Protein AF-A0A9E4WRP4-F1 (afdb_monomer_lite)

Sequence (72 aa):
TVTDIVGDSDSLLEPGELKVITIDTTTGGDITPDPSLEPNERFTIEVQTPVGATLDITRTLPPELRSVMQLH

Structure (mmCIF, N/CA/C/O backbone):
data_AF-A0A9E4WRP4-F1
#
_entry.id   AF-A0A9E4WRP4-F1
#
loop_
_atom_site.group_PDB
_atom_site.id
_atom_site.type_symbol
_atom_site.label_atom_id
_atom_site.label_alt_id
_atom_site.label_comp_id
_atom_site.label_asym_id
_atom_site.label_entity_id
_atom_site.label_seq_id
_atom_site.pdbx_PDB_ins_code
_atom_site.Cartn_x
_atom_site.Cartn_y
_atom_site.Cartn_z
_atom_site.occupancy
_atom_site.B_iso_or_equiv
_atom_site.auth_seq_id
_atom_site.auth_comp_id
_atom_site.auth_asym_id
_atom_site.auth_atom_id
_atom_site.pdbx_PDB_model_num
ATOM 1 N N . THR A 1 1 ? -7.632 8.444 -0.755 1.00 84.31 1 THR A N 1
ATOM 2 C CA . THR A 1 1 ? -8.964 8.529 -0.091 1.00 84.31 1 THR A CA 1
ATOM 3 C C . THR A 1 1 ? -9.147 7.423 0.945 1.00 84.31 1 THR A C 1
ATOM 5 O O . THR A 1 1 ? -8.420 6.438 0.896 1.00 84.31 1 THR A O 1
ATOM 8 N N . VAL A 1 2 ? -10.094 7.565 1.885 1.00 83.50 2 VAL A N 1
ATOM 9 C CA . VAL A 1 2 ? -10.430 6.535 2.893 1.00 83.50 2 VAL A CA 1
ATOM 10 C C . VAL A 1 2 ? -11.915 6.182 2.799 1.00 83.50 2 VAL A C 1
ATOM 12 O O . VAL A 1 2 ? -12.737 7.083 2.648 1.00 83.50 2 VAL A O 1
ATOM 15 N N . THR A 1 3 ? -12.251 4.893 2.855 1.00 86.06 3 THR A N 1
ATOM 16 C CA . THR A 1 3 ? -13.630 4.3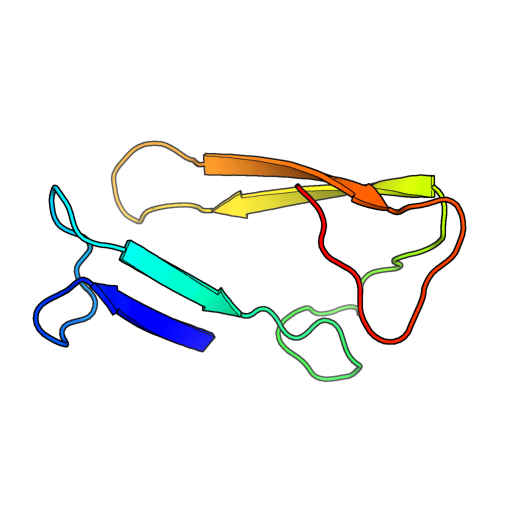77 2.765 1.00 86.06 3 THR A CA 1
ATOM 17 C C . THR A 1 3 ? -13.904 3.313 3.821 1.00 86.06 3 THR A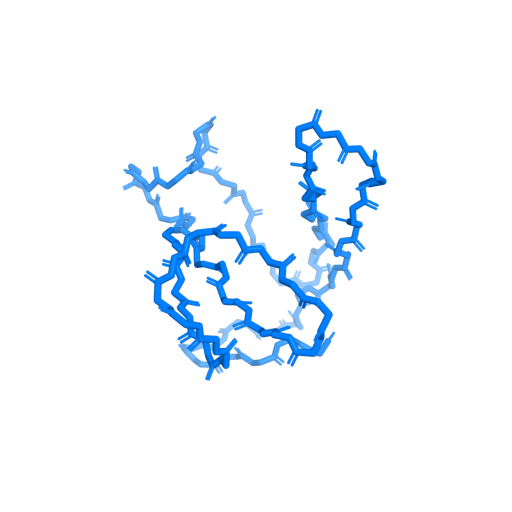 C 1
ATOM 19 O O . THR A 1 3 ? -13.051 2.454 4.058 1.00 86.06 3 THR A O 1
ATOM 22 N N . ASP A 1 4 ? -15.105 3.310 4.392 1.00 84.12 4 ASP A N 1
ATOM 23 C CA . ASP A 1 4 ? -15.521 2.317 5.385 1.00 84.12 4 ASP A CA 1
ATOM 24 C C . ASP A 1 4 ? -15.883 0.978 4.734 1.00 84.12 4 ASP A C 1
ATOM 26 O O . ASP A 1 4 ? -16.580 0.937 3.719 1.00 84.12 4 ASP A O 1
ATOM 30 N N . ILE A 1 5 ? -15.423 -0.125 5.328 1.00 83.75 5 ILE A N 1
ATOM 31 C CA . ILE A 1 5 ? -15.796 -1.495 4.938 1.00 83.75 5 ILE A CA 1
ATOM 32 C C . ILE A 1 5 ? -16.704 -2.125 5.995 1.00 83.75 5 ILE A C 1
ATOM 34 O O . ILE A 1 5 ? -17.680 -2.794 5.658 1.00 83.75 5 ILE A O 1
ATOM 38 N N . VAL A 1 6 ? -16.393 -1.893 7.270 1.00 86.50 6 VAL A N 1
ATOM 39 C CA . VAL A 1 6 ? -17.222 -2.242 8.428 1.00 86.50 6 VAL A CA 1
ATOM 40 C C . VAL A 1 6 ? -17.111 -1.086 9.411 1.00 86.50 6 VAL A C 1
ATOM 42 O O . VAL A 1 6 ? -15.996 -0.796 9.838 1.00 86.50 6 VAL A O 1
ATOM 45 N N . GLY A 1 7 ? -18.229 -0.444 9.752 1.00 82.25 7 GLY A N 1
ATOM 46 C CA . GLY A 1 7 ? -18.253 0.610 10.762 1.00 82.25 7 GLY A CA 1
ATOM 47 C C . GLY A 1 7 ? -19.475 1.517 10.704 1.00 82.25 7 GLY A C 1
ATOM 48 O O . GLY A 1 7 ? -20.417 1.249 9.950 1.00 82.25 7 GLY A O 1
ATOM 49 N N . ASP A 1 8 ? -19.459 2.581 11.503 1.00 77.69 8 ASP A N 1
ATOM 50 C CA . ASP A 1 8 ? -20.615 3.459 11.728 1.00 77.69 8 ASP A CA 1
ATOM 51 C C . ASP A 1 8 ? -20.618 4.782 10.927 1.00 77.69 8 ASP A C 1
ATOM 53 O O . ASP A 1 8 ? -21.441 5.666 11.165 1.00 77.69 8 ASP A O 1
ATOM 57 N N . SER A 1 9 ? -19.824 4.840 9.850 1.00 79.94 9 SER A N 1
ATOM 58 C CA . SER A 1 9 ? -19.730 5.949 8.876 1.00 79.94 9 SER A CA 1
ATOM 59 C C . SER A 1 9 ? -18.985 7.200 9.349 1.00 79.94 9 SER A C 1
ATOM 61 O O . SER A 1 9 ? -19.027 8.229 8.664 1.00 79.94 9 SER A O 1
ATOM 63 N N . ASP A 1 10 ? -18.309 7.143 10.495 1.00 86.44 10 ASP A N 1
ATOM 64 C CA . ASP A 1 10 ? -17.347 8.166 10.880 1.00 86.44 10 ASP A CA 1
ATOM 65 C C . ASP A 1 10 ? -15.915 7.824 10.408 1.00 86.44 10 ASP A C 1
ATOM 67 O O . ASP A 1 10 ? -15.654 6.803 9.767 1.00 86.44 10 ASP A O 1
ATOM 71 N N . SER A 1 11 ? -14.963 8.719 10.675 1.00 82.69 11 SER A N 1
ATOM 72 C CA . SER A 1 11 ? -13.553 8.512 10.318 1.00 82.69 11 SER A CA 1
ATOM 73 C C . SER A 1 11 ? -12.709 7.893 11.438 1.00 82.69 11 SER A C 1
ATOM 75 O O . SER A 1 11 ? -11.487 7.807 11.289 1.00 82.69 11 SER A O 1
ATOM 77 N N . LEU A 1 12 ? -13.309 7.530 12.571 1.00 86.81 12 LEU A N 1
ATOM 78 C CA . LEU A 1 12 ? -12.639 6.830 13.657 1.00 86.81 12 LEU A CA 1
ATOM 79 C C . LEU A 1 12 ? -12.521 5.345 13.286 1.00 86.81 12 LEU A C 1
ATOM 81 O O . LEU A 1 12 ? -13.334 4.811 12.542 1.00 86.81 12 LEU A O 1
ATOM 85 N N . LEU A 1 13 ? -11.433 4.701 13.710 1.00 87.38 13 LEU A N 1
ATOM 86 C CA . LEU A 1 13 ? -11.258 3.258 13.552 1.00 87.38 13 LEU A CA 1
ATOM 87 C C . LEU A 1 13 ? -11.383 2.611 14.924 1.00 87.38 13 LEU A C 1
ATOM 89 O O . LEU A 1 13 ? -10.545 2.839 15.801 1.00 87.38 13 LEU A O 1
ATOM 93 N N . GLU A 1 14 ? -12.401 1.782 15.082 1.00 89.12 14 GLU A N 1
ATOM 94 C CA . GLU A 1 14 ? -12.755 1.183 16.363 1.00 89.12 14 GLU A CA 1
ATOM 95 C C . GLU A 1 14 ? -12.505 -0.333 16.379 1.00 89.12 14 GLU A C 1
ATOM 97 O O . GLU A 1 14 ? -12.312 -0.963 15.332 1.00 89.12 14 GLU A O 1
ATOM 102 N N . PRO A 1 15 ? -12.461 -0.977 17.563 1.00 90.44 15 PRO A N 1
ATOM 103 C CA . PRO A 1 15 ? -12.233 -2.415 17.639 1.00 90.44 15 PRO A CA 1
ATOM 104 C C . PRO A 1 15 ? -13.280 -3.219 16.855 1.00 90.44 15 PRO A C 1
ATOM 106 O O . PRO A 1 15 ? -14.454 -3.252 17.212 1.00 90.44 15 PRO A O 1
ATOM 109 N N . GLY A 1 16 ? -12.824 -3.933 15.824 1.00 91.12 16 GLY A N 1
ATOM 110 C CA . GLY A 1 16 ? -13.675 -4.750 14.953 1.00 91.12 16 GLY A CA 1
ATOM 111 C C . GLY A 1 16 ? -14.108 -4.057 13.659 1.00 91.12 16 GLY A C 1
ATOM 112 O O . GLY A 1 16 ? -14.695 -4.714 12.800 1.00 91.12 16 GLY A O 1
ATOM 113 N N . GLU A 1 17 ? -13.782 -2.777 13.490 1.00 92.56 17 GLU A N 1
ATOM 114 C CA . GLU A 1 17 ? -14.020 -2.042 12.255 1.00 92.56 17 GLU A CA 1
ATOM 115 C C . GLU A 1 17 ? -12.905 -2.232 11.226 1.00 92.56 17 GLU A C 1
ATOM 117 O O . GLU A 1 17 ? -11.771 -2.607 11.539 1.00 92.56 17 GLU A O 1
ATOM 122 N N . LEU A 1 18 ? -13.241 -1.954 9.966 1.00 90.75 18 LEU A N 1
ATOM 123 C CA . LEU A 1 18 ? -12.323 -2.029 8.836 1.00 90.75 18 LEU A CA 1
ATOM 124 C C . LEU A 1 18 ? -12.494 -0.803 7.940 1.00 90.75 18 LEU A C 1
ATOM 126 O O . LEU A 1 18 ? -13.603 -0.492 7.500 1.00 90.75 18 LEU A O 1
ATOM 130 N N . LYS A 1 19 ? -11.369 -0.166 7.605 1.00 89.56 19 LYS A N 1
ATOM 131 C CA . LYS A 1 19 ? -11.277 0.949 6.654 1.00 89.56 19 LYS A CA 1
ATOM 132 C C . LYS A 1 19 ? -10.350 0.562 5.500 1.00 89.56 19 LYS A C 1
ATOM 134 O O . LYS A 1 19 ? -9.382 -0.173 5.693 1.00 89.56 19 LYS A O 1
ATOM 139 N N . VAL A 1 20 ? -10.616 1.087 4.309 1.00 90.06 20 VAL A N 1
ATOM 140 C CA . VAL A 1 20 ? -9.739 0.982 3.135 1.00 90.06 20 VAL A CA 1
ATOM 141 C C . VAL A 1 20 ? -9.110 2.333 2.856 1.00 90.06 20 VAL A C 1
ATOM 143 O O . VAL A 1 20 ? -9.805 3.342 2.786 1.00 90.06 20 VAL A O 1
ATOM 146 N N . ILE A 1 21 ? -7.792 2.335 2.665 1.00 89.38 21 ILE A N 1
ATOM 147 C CA . ILE A 1 21 ? -7.022 3.497 2.227 1.00 89.38 21 ILE A CA 1
ATOM 148 C C . ILE A 1 21 ? -6.655 3.271 0.759 1.00 89.38 21 ILE A C 1
ATOM 150 O O . ILE A 1 21 ? -5.990 2.295 0.424 1.00 89.38 21 ILE A O 1
ATOM 154 N N . THR A 1 22 ? -7.105 4.167 -0.114 1.00 91.25 22 THR A N 1
ATOM 155 C CA . THR A 1 22 ? -6.722 4.208 -1.531 1.00 91.25 22 THR A CA 1
ATOM 156 C C . THR A 1 22 ? -5.696 5.313 -1.724 1.00 91.25 22 THR A C 1
ATOM 158 O O . THR A 1 22 ? -5.937 6.436 -1.283 1.00 91.25 22 THR A O 1
ATOM 161 N N . ILE A 1 23 ? -4.580 4.997 -2.377 1.00 90.75 23 ILE A N 1
ATOM 162 C CA . ILE A 1 23 ? -3.497 5.938 -2.675 1.00 90.75 23 ILE A CA 1
ATOM 163 C C . ILE A 1 23 ? -3.344 5.992 -4.194 1.00 90.75 23 ILE A C 1
ATOM 165 O O . ILE A 1 23 ? -3.060 4.965 -4.813 1.00 90.75 23 ILE A O 1
ATOM 169 N N . ASP A 1 24 ? -3.550 7.163 -4.789 1.00 91.44 24 ASP A N 1
ATOM 170 C CA . ASP A 1 24 ? -3.324 7.387 -6.217 1.00 91.44 24 ASP A CA 1
ATOM 171 C C . ASP A 1 24 ? -1.845 7.700 -6.481 1.00 91.44 24 ASP A C 1
ATOM 173 O O . ASP A 1 24 ? -1.322 8.721 -6.039 1.00 91.44 24 ASP A O 1
ATOM 177 N N . THR A 1 25 ? -1.160 6.810 -7.198 1.00 88.62 25 THR A N 1
ATOM 178 C CA . THR A 1 25 ? 0.266 6.945 -7.531 1.00 88.62 25 THR A CA 1
ATOM 179 C C . THR A 1 25 ? 0.503 7.470 -8.949 1.00 88.62 25 THR A C 1
ATOM 181 O O . THR A 1 25 ? 1.627 7.396 -9.440 1.00 88.62 25 THR A O 1
ATOM 184 N N . THR A 1 26 ? -0.542 7.923 -9.647 1.00 87.44 26 THR A N 1
ATOM 185 C CA . THR A 1 26 ? -0.425 8.499 -10.992 1.00 87.44 26 THR A CA 1
ATOM 186 C C . THR A 1 26 ? 0.003 9.966 -10.947 1.00 87.44 26 THR A C 1
ATOM 188 O O . THR A 1 26 ? -0.014 10.605 -9.895 1.00 87.44 26 THR A O 1
ATOM 191 N N . THR A 1 27 ? 0.397 10.517 -12.099 1.00 86.56 27 THR A N 1
ATOM 192 C CA . THR A 1 27 ? 0.857 11.906 -12.197 1.00 86.56 27 THR A CA 1
ATOM 193 C C . THR A 1 27 ? -0.192 12.904 -11.728 1.00 86.56 27 THR A C 1
ATOM 195 O O . THR A 1 27 ? -1.257 13.036 -12.331 1.00 86.56 27 THR A O 1
ATOM 198 N N . GLY A 1 28 ? 0.155 13.653 -10.678 1.00 85.25 28 GLY A N 1
ATOM 199 C CA . GLY A 1 28 ? -0.744 14.607 -10.022 1.00 85.25 28 GLY A CA 1
ATOM 200 C C . GLY A 1 28 ? -1.705 13.981 -9.003 1.00 85.25 28 GLY A C 1
ATOM 201 O O . GLY A 1 28 ? -2.650 14.658 -8.598 1.00 85.25 28 GLY A O 1
ATOM 202 N N . GLY A 1 29 ? -1.477 12.720 -8.620 1.00 89.44 29 GLY A N 1
ATOM 203 C CA . GLY A 1 29 ? -2.210 11.995 -7.582 1.00 89.44 29 GLY A CA 1
ATOM 204 C C . GLY A 1 29 ? -1.785 12.358 -6.152 1.00 89.44 29 GLY A C 1
ATOM 205 O O . GLY A 1 29 ? -1.412 13.492 -5.854 1.00 89.44 29 GLY A O 1
ATOM 206 N N . ASP A 1 30 ? -1.843 11.377 -5.248 1.00 91.12 30 ASP A N 1
ATOM 207 C CA . ASP A 1 30 ? -1.633 11.557 -3.803 1.00 91.12 30 ASP A CA 1
ATOM 208 C C . ASP A 1 30 ? -0.144 11.681 -3.402 1.00 91.12 30 ASP A C 1
ATOM 210 O O . ASP A 1 30 ? 0.161 12.077 -2.275 1.00 91.12 30 ASP A O 1
ATOM 214 N N . ILE A 1 31 ? 0.796 11.337 -4.292 1.00 88.31 31 ILE A N 1
ATOM 215 C CA . ILE A 1 31 ? 2.244 11.328 -4.019 1.00 88.31 31 ILE A CA 1
ATOM 216 C C . ILE A 1 31 ? 2.968 12.274 -4.983 1.00 88.31 31 ILE A C 1
ATOM 218 O O . ILE A 1 31 ? 2.703 12.282 -6.180 1.00 88.31 31 ILE A O 1
ATOM 222 N N . THR A 1 32 ? 3.907 13.082 -4.476 1.00 89.12 32 THR A N 1
ATOM 223 C CA . THR A 1 32 ? 4.762 13.949 -5.305 1.00 89.12 32 THR A CA 1
ATOM 224 C C . THR A 1 32 ? 6.203 13.980 -4.771 1.00 89.12 32 THR A C 1
ATOM 226 O O . THR A 1 32 ? 6.393 14.286 -3.590 1.00 89.12 32 THR A O 1
ATOM 229 N N . PRO A 1 33 ? 7.230 13.737 -5.613 1.00 88.62 33 PRO A N 1
ATOM 230 C CA . PRO A 1 33 ? 7.133 13.331 -7.022 1.00 88.62 33 PRO A CA 1
ATOM 231 C C . PRO A 1 33 ? 6.514 11.935 -7.176 1.00 88.62 33 PRO A C 1
ATOM 233 O O . PRO A 1 33 ? 6.549 11.148 -6.230 1.00 88.62 33 PRO A O 1
ATOM 236 N N . ASP A 1 34 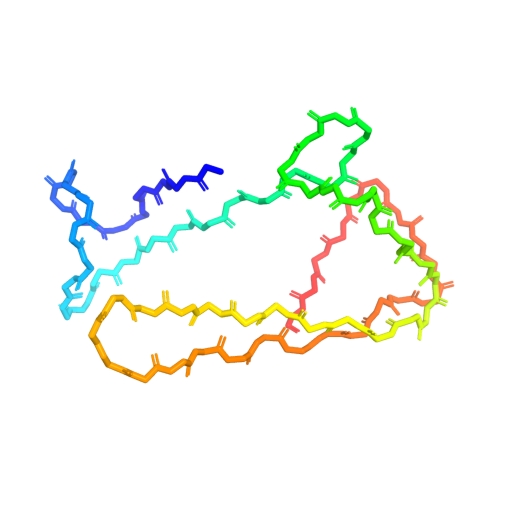? 5.962 11.642 -8.356 1.00 88.56 34 ASP A N 1
ATOM 237 C CA . ASP A 1 34 ? 5.397 10.326 -8.667 1.00 88.56 34 ASP A CA 1
ATOM 238 C C . ASP A 1 34 ? 6.414 9.218 -8.333 1.00 88.56 34 ASP A C 1
ATOM 240 O O . ASP A 1 34 ? 7.591 9.329 -8.707 1.00 88.56 34 ASP A O 1
ATOM 244 N N . PRO A 1 35 ? 6.004 8.154 -7.622 1.00 88.38 35 PRO A N 1
ATOM 245 C CA . PRO A 1 35 ? 6.914 7.072 -7.297 1.00 88.38 35 PRO A CA 1
ATOM 246 C C . PRO A 1 35 ? 7.216 6.228 -8.540 1.00 88.38 35 PRO A C 1
ATOM 248 O O . PRO A 1 35 ? 6.336 5.945 -9.352 1.00 88.38 35 PRO A O 1
ATOM 251 N N . SER A 1 36 ? 8.458 5.755 -8.646 1.00 87.19 36 SER A N 1
ATOM 252 C CA . SER A 1 36 ? 8.792 4.642 -9.538 1.00 87.19 36 SER A CA 1
ATOM 253 C C . SER A 1 36 ? 8.246 3.348 -8.935 1.00 87.19 36 SER A C 1
ATOM 255 O O . SER A 1 36 ? 8.471 3.088 -7.752 1.00 87.19 36 SER A O 1
ATOM 257 N N . LEU A 1 37 ? 7.512 2.568 -9.727 1.00 89.19 37 LEU A N 1
ATOM 258 C CA . LEU A 1 37 ? 6.945 1.277 -9.334 1.00 89.19 37 LEU A CA 1
ATOM 259 C C . LEU A 1 37 ? 7.191 0.263 -10.456 1.00 89.19 37 LEU A C 1
ATOM 261 O O . LEU A 1 37 ? 6.304 -0.014 -11.262 1.00 89.19 37 LEU A O 1
ATOM 265 N N . GLU A 1 38 ? 8.403 -0.283 -10.508 1.00 91.88 38 GLU A N 1
ATOM 266 C CA . GLU A 1 38 ? 8.844 -1.210 -11.554 1.00 91.88 38 GLU A CA 1
ATOM 267 C C . GLU A 1 38 ? 8.760 -2.687 -11.113 1.00 91.88 38 GLU A C 1
ATOM 269 O O . GLU A 1 38 ? 8.759 -3.007 -9.918 1.00 91.88 38 GLU A O 1
ATOM 274 N N . PRO A 1 39 ? 8.704 -3.644 -12.059 1.00 93.56 39 PRO A N 1
ATOM 275 C CA . PRO A 1 39 ? 8.695 -5.064 -11.728 1.00 93.56 39 PRO A CA 1
ATOM 276 C C . PRO A 1 39 ? 9.849 -5.491 -10.808 1.00 93.56 39 PRO A C 1
ATOM 278 O O . PRO A 1 39 ? 11.008 -5.143 -11.033 1.00 93.56 39 PRO A O 1
ATOM 281 N N . ASN A 1 40 ? 9.543 -6.341 -9.823 1.00 94.12 40 ASN A N 1
ATOM 282 C CA . ASN A 1 40 ? 10.456 -6.811 -8.768 1.00 94.12 40 ASN A CA 1
ATOM 283 C C . ASN A 1 40 ? 10.947 -5.742 -7.772 1.00 94.12 40 ASN A C 1
ATOM 285 O O . ASN A 1 40 ? 11.721 -6.081 -6.870 1.00 94.12 40 ASN A O 1
ATOM 289 N N . GLU A 1 41 ? 10.512 -4.484 -7.873 1.00 94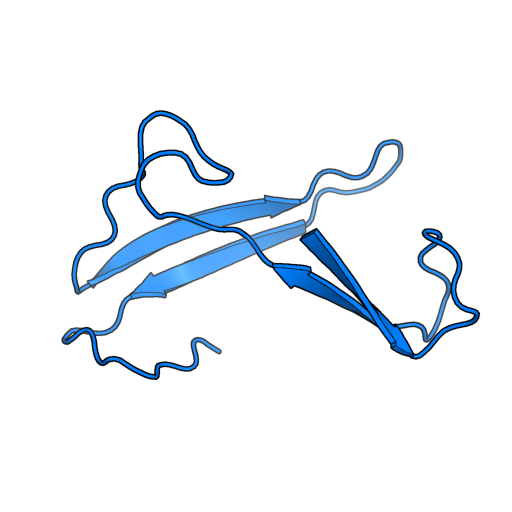.56 41 GLU A N 1
ATOM 290 C CA . GLU A 1 41 ? 10.862 -3.477 -6.872 1.00 94.56 41 GLU A CA 1
ATOM 291 C C . GLU A 1 41 ? 10.139 -3.723 -5.546 1.00 94.56 41 GLU A C 1
ATOM 293 O O . GLU A 1 41 ? 9.019 -4.238 -5.488 1.00 94.56 41 GLU A O 1
ATOM 298 N N . ARG A 1 42 ? 10.801 -3.348 -4.448 1.00 94.38 42 ARG A N 1
ATOM 299 C CA . ARG A 1 42 ? 10.222 -3.379 -3.106 1.00 94.38 42 ARG A CA 1
ATOM 300 C C . ARG A 1 42 ? 9.852 -1.966 -2.688 1.00 94.38 42 ARG A C 1
ATOM 302 O O . ARG A 1 42 ? 10.718 -1.096 -2.673 1.00 94.38 42 ARG A O 1
ATOM 309 N N . PHE A 1 43 ? 8.612 -1.781 -2.261 1.00 92.62 43 PHE A N 1
ATOM 310 C CA . PHE A 1 43 ? 8.136 -0.529 -1.689 1.00 92.62 43 PHE A CA 1
ATOM 311 C C . PHE A 1 43 ? 7.567 -0.759 -0.289 1.00 92.62 43 PHE A C 1
ATOM 313 O O . PHE A 1 43 ? 7.172 -1.873 0.074 1.00 92.62 43 PHE A O 1
ATOM 320 N N . THR A 1 44 ? 7.527 0.314 0.493 1.00 93.56 44 THR A N 1
ATOM 321 C CA . THR A 1 44 ? 6.966 0.326 1.842 1.00 93.56 44 THR A CA 1
ATOM 322 C C . THR A 1 44 ? 6.020 1.509 1.969 1.00 93.56 44 THR A C 1
ATOM 324 O O . THR A 1 44 ? 6.360 2.617 1.562 1.00 93.56 44 THR A O 1
ATOM 327 N N . ILE A 1 45 ? 4.844 1.263 2.540 1.00 92.19 45 ILE A N 1
ATOM 328 C CA . ILE A 1 45 ? 3.902 2.289 2.979 1.00 92.19 45 ILE A CA 1
ATOM 329 C C . ILE A 1 45 ? 3.927 2.286 4.504 1.00 92.19 45 ILE A C 1
ATOM 331 O O . ILE A 1 45 ? 3.631 1.260 5.116 1.00 92.19 45 ILE A O 1
ATOM 335 N N . GLU A 1 46 ? 4.273 3.420 5.104 1.00 93.38 46 GLU A N 1
ATOM 336 C CA . GLU A 1 46 ? 4.161 3.639 6.546 1.00 93.38 46 GLU A CA 1
ATOM 337 C C . GLU A 1 46 ? 2.866 4.408 6.819 1.00 93.38 46 GLU A C 1
ATOM 339 O O . GLU A 1 46 ? 2.686 5.539 6.363 1.00 93.38 46 GLU A O 1
ATOM 344 N N . VAL A 1 47 ? 1.945 3.790 7.554 1.00 91.06 47 VAL A N 1
ATOM 345 C CA . VAL A 1 47 ? 0.713 4.440 8.000 1.00 91.06 47 VAL A CA 1
ATOM 346 C C . VAL A 1 47 ? 0.937 4.957 9.415 1.00 91.06 47 VAL A C 1
ATOM 348 O O . VAL A 1 47 ? 1.061 4.179 10.363 1.00 91.06 47 VAL A O 1
ATOM 351 N N . GLN A 1 48 ? 0.990 6.281 9.554 1.00 91.06 48 GLN A N 1
ATOM 352 C CA . GLN A 1 48 ? 1.175 6.951 10.837 1.00 91.06 48 GLN A CA 1
ATOM 353 C C . GLN A 1 48 ? -0.168 7.394 11.421 1.00 91.06 48 GLN A C 1
ATOM 355 O O . GLN A 1 48 ? -0.901 8.179 10.818 1.00 91.06 48 GLN A O 1
ATOM 360 N N . THR A 1 49 ? -0.482 6.926 12.627 1.00 87.00 49 THR A N 1
ATOM 361 C CA . THR A 1 49 ? -1.621 7.438 13.397 1.00 87.00 49 THR A CA 1
ATOM 362 C C . THR A 1 49 ? -1.231 8.713 14.153 1.00 87.00 49 THR A C 1
ATOM 364 O O . THR A 1 49 ? -0.107 8.770 14.655 1.00 87.00 49 THR A O 1
ATOM 367 N N . PRO A 1 50 ? -2.142 9.693 14.342 1.00 85.62 50 PRO A N 1
ATOM 368 C CA . PRO A 1 50 ? -1.851 10.912 15.111 1.00 85.62 50 PRO A CA 1
ATOM 369 C C . PRO A 1 50 ? -1.333 10.637 16.529 1.00 85.62 50 PRO A C 1
ATOM 371 O O . PRO A 1 50 ? -0.514 11.386 17.056 1.00 85.62 50 PRO A O 1
ATOM 374 N N . VAL A 1 51 ? -1.820 9.556 17.143 1.00 86.19 51 VAL A N 1
ATOM 375 C CA . VAL A 1 51 ? -1.359 9.029 18.427 1.00 86.19 51 VAL A CA 1
ATOM 376 C C . VAL A 1 51 ? -1.389 7.508 18.330 1.00 86.19 51 VAL A C 1
ATOM 378 O O . VAL A 1 51 ? -2.441 6.949 18.033 1.00 86.19 51 VAL A O 1
ATOM 381 N N . GLY A 1 52 ? -0.267 6.839 18.593 1.00 80.12 52 GLY A N 1
ATOM 382 C CA . GLY A 1 52 ? -0.198 5.377 18.567 1.00 80.12 52 GLY A CA 1
ATOM 383 C C . GLY A 1 52 ? 1.012 4.834 17.814 1.00 80.12 52 GLY A C 1
ATOM 384 O O . GLY A 1 52 ? 2.023 5.519 17.664 1.00 80.12 52 GLY A O 1
ATOM 385 N N . ALA A 1 53 ? 0.908 3.572 17.400 1.00 84.62 53 ALA A N 1
ATOM 386 C CA . ALA A 1 53 ? 1.944 2.863 16.658 1.00 84.62 53 ALA A CA 1
ATOM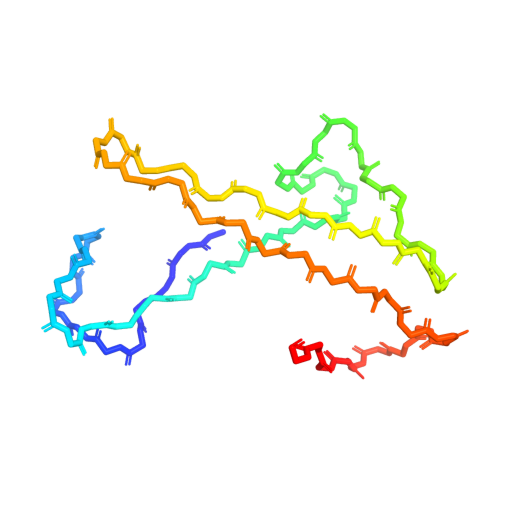 387 C C . ALA A 1 53 ? 1.839 3.131 15.151 1.00 84.62 53 ALA A C 1
ATOM 389 O O . ALA A 1 53 ? 0.752 3.372 14.626 1.00 84.62 53 ALA A O 1
ATOM 390 N N . THR A 1 54 ? 2.968 3.038 14.455 1.00 91.62 54 THR A N 1
ATOM 391 C CA . THR A 1 54 ? 2.998 3.012 12.992 1.00 91.62 54 THR A CA 1
ATOM 392 C C . THR A 1 54 ? 2.690 1.608 12.480 1.00 91.62 54 THR A C 1
ATOM 394 O O . THR A 1 54 ? 2.987 0.605 13.137 1.00 91.62 54 THR A O 1
ATOM 397 N N . LEU A 1 55 ? 2.070 1.536 11.303 1.00 90.81 55 LEU A N 1
ATOM 398 C CA . LEU A 1 55 ? 1.875 0.290 10.573 1.00 90.81 55 LEU A CA 1
ATOM 399 C C . LEU A 1 55 ? 2.694 0.319 9.285 1.00 90.81 55 LEU A C 1
ATOM 401 O O . LEU A 1 55 ? 2.392 1.091 8.375 1.00 90.81 55 LEU A O 1
ATOM 405 N N . ASP A 1 56 ? 3.669 -0.581 9.194 1.00 94.38 56 ASP A N 1
ATOM 406 C CA . ASP A 1 56 ? 4.505 -0.739 8.007 1.00 94.38 56 ASP A CA 1
ATOM 407 C C . ASP A 1 56 ? 3.965 -1.838 7.094 1.00 94.38 56 ASP A C 1
ATOM 409 O O . ASP A 1 56 ? 3.896 -3.018 7.453 1.00 94.38 56 ASP A O 1
ATOM 413 N N . ILE A 1 57 ? 3.640 -1.462 5.862 1.00 93.25 57 ILE A N 1
ATOM 414 C CA . ILE A 1 57 ? 3.192 -2.369 4.810 1.00 93.25 57 ILE A CA 1
ATOM 415 C C . ILE A 1 57 ? 4.286 -2.417 3.749 1.00 93.25 57 ILE A C 1
ATOM 417 O O . ILE A 1 57 ? 4.392 -1.537 2.901 1.00 93.25 57 ILE A O 1
ATOM 421 N N . THR A 1 58 ? 5.118 -3.457 3.791 1.00 94.75 58 THR A N 1
ATOM 422 C CA . THR A 1 58 ? 6.163 -3.685 2.780 1.00 94.75 58 THR A CA 1
ATOM 423 C C . THR A 1 58 ? 5.712 -4.742 1.787 1.00 94.75 58 THR A C 1
ATOM 425 O O . THR A 1 58 ? 5.266 -5.817 2.197 1.00 94.75 58 THR A O 1
ATOM 428 N N . ARG A 1 59 ? 5.837 -4.461 0.489 1.00 94.12 59 ARG A N 1
ATOM 429 C CA . ARG A 1 59 ? 5.494 -5.389 -0.596 1.00 94.12 59 ARG A CA 1
ATOM 430 C C . ARG A 1 59 ? 6.553 -5.365 -1.687 1.00 94.12 59 ARG A C 1
ATOM 432 O O . ARG A 1 59 ? 7.245 -4.369 -1.882 1.00 94.12 59 ARG A O 1
ATOM 439 N N . THR A 1 60 ? 6.665 -6.482 -2.396 1.00 93.81 60 THR A N 1
ATOM 440 C CA . THR A 1 60 ? 7.474 -6.596 -3.610 1.00 93.81 60 THR A CA 1
ATOM 441 C C . THR A 1 60 ? 6.536 -6.720 -4.796 1.00 93.81 60 THR A C 1
ATOM 443 O O . THR A 1 60 ? 5.640 -7.566 -4.793 1.00 93.81 60 THR A O 1
ATOM 446 N N . LEU A 1 61 ? 6.733 -5.862 -5.792 1.00 92.94 61 LEU A N 1
ATOM 447 C CA . LEU A 1 61 ? 6.000 -5.920 -7.043 1.00 92.94 61 LEU A CA 1
ATOM 448 C C . LEU A 1 61 ? 6.343 -7.218 -7.783 1.00 92.94 61 LEU A C 1
ATOM 450 O O . LEU A 1 61 ? 7.491 -7.669 -7.745 1.00 92.94 61 LEU A O 1
ATOM 454 N N . PRO A 1 62 ? 5.368 -7.848 -8.452 1.00 92.50 62 PRO A N 1
ATOM 455 C CA . PRO A 1 62 ? 5.617 -9.067 -9.202 1.00 92.50 62 PRO A CA 1
ATOM 456 C C . PRO A 1 62 ? 6.584 -8.821 -10.374 1.00 92.50 62 PRO A C 1
ATOM 458 O O . PRO A 1 62 ? 6.805 -7.677 -10.777 1.00 92.50 62 PRO A O 1
ATOM 461 N N . PRO A 1 63 ? 7.117 -9.896 -10.981 1.00 92.25 63 PRO A N 1
ATOM 462 C CA . PRO A 1 63 ? 7.988 -9.792 -12.152 1.00 92.25 63 PRO A CA 1
ATOM 463 C C . PRO A 1 63 ? 7.323 -9.201 -13.405 1.00 92.25 63 PRO A C 1
ATOM 465 O O . PRO A 1 63 ? 8.024 -8.852 -14.350 1.00 92.25 63 PRO A O 1
ATOM 468 N N . GLU A 1 64 ? 5.992 -9.106 -13.439 1.00 90.81 64 GLU A N 1
ATOM 469 C CA . GLU A 1 64 ? 5.220 -8.514 -14.533 1.00 90.81 64 GLU A CA 1
ATOM 470 C C . GLU A 1 64 ? 4.037 -7.725 -13.957 1.00 90.81 64 GLU A C 1
ATOM 472 O O . GLU A 1 64 ? 3.276 -8.258 -13.145 1.00 90.81 64 GLU A O 1
ATOM 477 N N . LEU A 1 65 ? 3.861 -6.477 -14.405 1.00 84.25 65 LEU A N 1
ATOM 478 C CA . LEU A 1 65 ? 2.747 -5.622 -14.000 1.00 84.25 65 LEU A CA 1
ATOM 479 C C . LEU A 1 65 ? 1.560 -5.787 -14.957 1.00 84.25 65 LEU A C 1
ATOM 481 O O . LEU A 1 65 ? 1.682 -5.577 -16.163 1.00 84.25 65 LEU A O 1
ATOM 485 N N . ARG A 1 66 ? 0.392 -6.157 -14.422 1.00 80.88 66 ARG A N 1
ATOM 486 C CA . ARG A 1 66 ? -0.863 -6.311 -15.177 1.00 80.88 66 ARG A CA 1
ATOM 487 C C . ARG A 1 66 ? -1.899 -5.293 -14.711 1.00 80.88 66 ARG A C 1
ATOM 489 O O . ARG A 1 66 ? -1.853 -4.837 -13.577 1.00 80.88 66 ARG A O 1
ATOM 496 N N . SER A 1 67 ? -2.884 -4.997 -15.563 1.00 73.62 67 SER A N 1
ATOM 497 C CA . SER A 1 67 ? -3.948 -4.019 -15.264 1.00 73.62 67 SER A CA 1
ATOM 498 C C . SER A 1 67 ? -4.761 -4.334 -13.999 1.00 73.62 67 SER A C 1
ATOM 500 O O . SER A 1 67 ? -5.397 -3.437 -13.457 1.00 73.62 67 SER A O 1
ATOM 502 N N . VAL A 1 68 ? -4.769 -5.590 -13.544 1.00 73.19 68 VAL A N 1
ATOM 503 C CA . VAL A 1 68 ? -5.339 -5.998 -12.257 1.00 73.19 68 VAL A CA 1
ATOM 504 C C . VAL A 1 68 ? -4.312 -6.879 -11.563 1.00 73.19 68 VAL A C 1
ATOM 506 O O . VAL A 1 68 ? -3.936 -7.928 -12.089 1.00 73.19 68 VAL A O 1
ATOM 509 N N . MET A 1 69 ? -3.866 -6.455 -10.385 1.00 74.06 69 MET A N 1
ATOM 510 C CA . MET A 1 69 ? -2.961 -7.212 -9.527 1.00 74.06 69 MET A CA 1
ATOM 511 C C . MET A 1 69 ? -3.413 -7.098 -8.079 1.00 74.06 69 MET A C 1
ATOM 513 O O . MET A 1 69 ? -3.830 -6.033 -7.638 1.00 74.06 69 MET A O 1
ATOM 517 N N . GLN A 1 70 ? -3.317 -8.208 -7.353 1.00 74.31 70 GLN A N 1
ATOM 518 C CA . GLN A 1 70 ? -3.554 -8.263 -5.916 1.00 74.31 70 GLN A CA 1
ATOM 519 C C . GLN A 1 70 ? -2.232 -8.620 -5.245 1.00 74.31 70 GLN A C 1
ATOM 521 O O . GLN A 1 70 ? -1.679 -9.695 -5.488 1.00 74.31 70 GLN A O 1
ATOM 526 N N . LEU A 1 71 ? -1.715 -7.702 -4.435 1.00 73.50 71 LEU A N 1
ATOM 527 C CA . LEU A 1 71 ? -0.544 -7.940 -3.601 1.00 73.50 71 LEU A CA 1
ATOM 528 C C . LEU A 1 71 ? -1.059 -8.416 -2.240 1.00 73.50 71 LEU A C 1
ATOM 530 O O . LEU A 1 71 ? -1.877 -7.730 -1.632 1.00 73.50 71 LEU A O 1
ATOM 534 N N . HIS A 1 72 ? -0.625 -9.599 -1.801 1.00 63.41 72 HIS A N 1
ATOM 535 C CA . HIS A 1 72 ? -0.936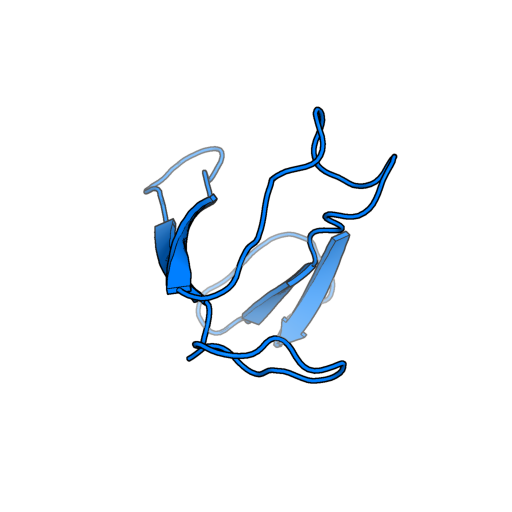 -10.111 -0.461 1.00 63.41 72 HIS A CA 1
ATOM 536 C C . HIS A 1 72 ? -0.061 -9.421 0.566 1.00 63.41 72 HIS A C 1
ATOM 538 O O . HIS A 1 72 ? 1.162 -9.350 0.322 1.00 63.41 72 HIS A O 1
#

Radius of gyration: 14.55 Å; chains: 1; bounding box: 32×25×34 Å

Secondary structure (DSSP, 8-state):
-EEEEESSSSS---TT-EEEE----STTSSSSSPPP--TT-EEEEEE--SSS--EEEEEE--SS--SS----

Foldseek 3Di:
DKDWPDDDPDPDDDVPTDMDDDFDLDVPTNDPPRDDDAAQDKDWDWDDDPDDDIDIDIFTHHNDDDPDDDTD

pLDDT: mean 87.5, std 6.16, range [63.41, 94.75]